Protein AF-A0A257QJ48-F1 (afdb_monomer_lite)

Radius of gyration: 19.98 Å; chains: 1; bounding box: 69×24×54 Å

Structure (mmCIF, N/CA/C/O backbone):
data_AF-A0A257QJ48-F1
#
_entry.id   AF-A0A257QJ48-F1
#
loop_
_atom_site.group_PDB
_atom_site.id
_atom_site.type_symbol
_atom_site.label_atom_id
_atom_site.label_alt_id
_atom_site.label_comp_id
_atom_site.label_asym_id
_atom_site.label_entity_id
_atom_site.label_seq_id
_atom_site.pdbx_PDB_ins_code
_atom_site.Cartn_x
_atom_site.Cartn_y
_atom_site.Cartn_z
_atom_site.occupancy
_atom_site.B_iso_or_equiv
_atom_site.auth_seq_id
_atom_site.auth_comp_id
_atom_site.auth_asym_id
_atom_site.auth_atom_id
_atom_site.pdbx_PDB_model_num
ATOM 1 N N . MET A 1 1 ? -46.928 6.817 35.124 1.00 63.22 1 MET A N 1
ATOM 2 C CA . MET A 1 1 ? -46.226 7.622 34.101 1.00 63.22 1 MET A CA 1
ATOM 3 C C . MET A 1 1 ? -44.837 7.038 34.050 1.00 63.22 1 MET A C 1
ATOM 5 O O . MET A 1 1 ? -44.024 7.365 34.904 1.00 63.22 1 MET A O 1
ATOM 9 N N . ASP A 1 2 ? -44.631 6.085 33.149 1.00 65.12 2 ASP A N 1
ATOM 10 C CA . ASP A 1 2 ? -43.416 5.278 33.138 1.00 65.12 2 ASP A CA 1
ATOM 11 C C . ASP A 1 2 ? -42.384 5.973 32.258 1.00 65.12 2 ASP A C 1
ATOM 13 O O . ASP A 1 2 ? -42.608 6.217 31.071 1.00 65.12 2 ASP A O 1
ATOM 17 N N . THR A 1 3 ? -41.281 6.376 32.879 1.00 71.31 3 THR A N 1
ATOM 18 C CA . THR A 1 3 ? -40.133 6.959 32.197 1.00 71.31 3 THR A CA 1
ATOM 19 C C . THR A 1 3 ? -39.524 5.900 31.278 1.00 71.31 3 THR A C 1
ATOM 21 O O . THR A 1 3 ? -39.148 4.832 31.768 1.00 71.31 3 THR A O 1
ATOM 24 N N . PRO A 1 4 ? -39.408 6.158 29.964 1.00 63.03 4 PRO A N 1
ATOM 25 C CA . PRO A 1 4 ? -38.788 5.210 29.048 1.00 63.03 4 PRO A CA 1
ATOM 26 C C . PRO A 1 4 ? -37.357 4.908 29.508 1.00 63.03 4 PRO A C 1
ATOM 28 O O . PRO A 1 4 ? -36.555 5.815 29.745 1.00 63.03 4 PRO A O 1
ATOM 31 N N . THR A 1 5 ? -37.052 3.624 29.687 1.00 73.19 5 THR A N 1
ATOM 32 C CA . THR A 1 5 ? -35.737 3.147 30.115 1.00 73.19 5 THR A CA 1
ATOM 33 C C . THR A 1 5 ? -34.737 3.277 28.965 1.00 73.19 5 THR A C 1
ATOM 35 O O . THR A 1 5 ? -35.062 3.079 27.795 1.00 73.19 5 THR A O 1
ATOM 38 N N . ALA A 1 6 ? -33.483 3.607 29.288 1.00 64.38 6 ALA A N 1
ATOM 39 C CA . ALA A 1 6 ? -32.410 3.874 28.320 1.00 64.38 6 ALA A CA 1
ATOM 40 C C . ALA A 1 6 ? -32.100 2.710 27.344 1.00 64.38 6 ALA A C 1
ATOM 42 O O . ALA A 1 6 ? -31.329 2.884 26.402 1.00 64.38 6 ALA A O 1
ATOM 43 N N . SER A 1 7 ? -32.701 1.536 27.544 1.00 70.88 7 SER A N 1
ATOM 44 C CA . SER A 1 7 ? -32.629 0.377 26.652 1.00 70.88 7 SER A CA 1
ATOM 45 C C . SER A 1 7 ? -33.497 0.486 25.392 1.00 70.88 7 SER A C 1
ATOM 47 O O . SER A 1 7 ? -33.267 -0.279 24.462 1.00 70.88 7 SER A O 1
ATOM 49 N N . ASP A 1 8 ? -34.449 1.424 25.322 1.00 59.09 8 ASP A N 1
ATOM 50 C CA . ASP A 1 8 ? -35.408 1.523 24.204 1.00 59.09 8 ASP A CA 1
ATOM 51 C C . ASP A 1 8 ? -34.971 2.431 23.043 1.00 59.09 8 ASP A C 1
ATOM 53 O O . ASP A 1 8 ? -35.719 2.657 22.086 1.00 59.09 8 ASP A O 1
ATOM 57 N N . ILE A 1 9 ? -33.728 2.922 23.056 1.00 67.38 9 ILE A N 1
ATOM 58 C CA . ILE A 1 9 ? -33.167 3.637 21.906 1.00 67.38 9 ILE A CA 1
ATOM 59 C C . ILE A 1 9 ? -32.810 2.603 20.828 1.00 67.38 9 ILE A C 1
ATOM 61 O O . ILE A 1 9 ? -31.662 2.170 20.705 1.00 67.38 9 ILE A O 1
ATOM 65 N N . LYS A 1 10 ? -33.813 2.203 20.033 1.00 62.28 10 LYS A N 1
ATOM 66 C CA . LYS A 1 10 ? -33.622 1.474 18.772 1.00 62.28 10 LYS A CA 1
ATOM 67 C C . LYS A 1 10 ? -32.644 2.266 17.913 1.00 62.28 10 LYS A C 1
ATOM 69 O O . LYS A 1 10 ? -32.992 3.311 17.360 1.00 62.28 10 LYS A O 1
ATOM 74 N N . ARG A 1 11 ? -31.407 1.779 17.807 1.00 61.47 11 ARG A N 1
ATOM 75 C CA . ARG A 1 11 ? -30.441 2.337 16.863 1.00 61.47 11 ARG A CA 1
ATOM 76 C C . ARG A 1 11 ? -31.035 2.192 15.457 1.00 61.47 11 ARG A C 1
ATOM 78 O O . ARG A 1 11 ? -31.546 1.120 15.129 1.00 61.47 11 ARG A O 1
ATOM 85 N N . PRO A 1 12 ? -31.009 3.239 14.621 1.00 54.53 12 PRO A N 1
ATOM 86 C CA . PRO A 1 12 ? -31.425 3.133 13.230 1.00 54.53 12 PRO A CA 1
ATOM 87 C C . PRO A 1 12 ? -30.399 2.283 12.462 1.00 54.53 12 PRO A C 1
ATOM 89 O O . PRO A 1 12 ? -29.468 2.799 11.854 1.00 54.53 12 PRO A O 1
ATOM 92 N N . GLU A 1 13 ? -30.537 0.959 12.532 1.00 59.72 13 GLU A N 1
ATOM 93 C CA . GLU A 1 13 ? -29.554 -0.002 12.006 1.00 59.72 13 GLU A CA 1
ATOM 94 C C . GLU A 1 13 ? -29.739 -0.331 10.514 1.00 59.72 13 GLU A C 1
ATOM 96 O O . GLU A 1 13 ? -28.848 -0.904 9.892 1.00 59.72 13 GLU A O 1
ATOM 101 N N . CYS A 1 14 ? -30.861 0.042 9.890 1.00 54.22 14 CYS A N 1
ATOM 102 C CA . CYS A 1 14 ? -31.215 -0.529 8.586 1.00 54.22 14 CYS A CA 1
ATOM 103 C C . CYS A 1 14 ? -30.686 0.263 7.372 1.00 54.22 14 CYS A C 1
ATOM 105 O O . CYS A 1 14 ? -30.182 -0.330 6.423 1.00 54.22 14 CYS A O 1
ATOM 107 N N . THR A 1 15 ? -30.714 1.598 7.385 1.00 55.53 15 THR A N 1
ATOM 108 C CA . THR A 1 15 ? -30.360 2.416 6.203 1.00 55.53 15 THR A CA 1
ATOM 109 C C . THR A 1 15 ? -28.869 2.727 6.063 1.00 55.53 15 THR A C 1
ATOM 111 O O . THR A 1 15 ? -28.413 3.069 4.972 1.00 55.53 15 THR A O 1
ATOM 114 N N . GLN A 1 16 ? -28.077 2.564 7.127 1.00 59.28 16 GLN A N 1
ATOM 115 C CA . GLN A 1 16 ? -26.638 2.853 7.100 1.00 59.28 16 GLN A CA 1
ATOM 116 C C . GLN A 1 16 ? -25.806 1.728 6.450 1.00 59.28 16 GLN A C 1
ATOM 118 O O . GLN A 1 16 ? -24.649 1.942 6.085 1.00 59.28 16 GLN A O 1
ATOM 123 N N . THR A 1 17 ? -26.381 0.537 6.256 1.00 68.69 17 THR A N 1
ATOM 124 C CA . THR A 1 17 ? -25.658 -0.623 5.716 1.00 68.69 17 THR A CA 1
ATOM 125 C C . THR A 1 17 ? -25.534 -0.570 4.193 1.00 68.69 17 THR A C 1
ATOM 127 O O . THR A 1 17 ? -24.421 -0.681 3.682 1.00 68.69 17 THR A O 1
ATOM 130 N N . PHE A 1 18 ? -26.627 -0.335 3.457 1.00 80.25 18 PHE A N 1
ATOM 131 C CA . PHE A 1 18 ? -26.629 -0.398 1.987 1.00 80.25 18 PHE A CA 1
ATOM 132 C C . PHE A 1 18 ? -25.661 0.604 1.338 1.00 80.25 18 PHE A C 1
ATOM 134 O O . PHE A 1 18 ? -24.785 0.212 0.565 1.00 80.25 18 PHE A O 1
ATOM 141 N N . TRP A 1 19 ? -25.751 1.886 1.708 1.00 77.50 19 TRP A N 1
ATOM 142 C CA . TRP A 1 19 ? -24.857 2.929 1.187 1.00 77.50 19 TRP A CA 1
ATOM 143 C C . TRP A 1 19 ? -23.389 2.658 1.529 1.00 77.50 19 TRP A C 1
ATOM 145 O O . TRP A 1 19 ? -22.508 2.839 0.689 1.00 77.50 19 TRP A O 1
ATOM 155 N N . GLY A 1 20 ? -23.121 2.161 2.740 1.00 76.44 20 GLY A N 1
ATOM 156 C CA . GLY A 1 20 ? -21.776 1.775 3.157 1.00 76.44 20 GLY A CA 1
ATOM 157 C C . GLY A 1 20 ? -21.199 0.643 2.304 1.00 76.44 20 GLY A C 1
ATOM 158 O O . GLY A 1 20 ? -20.042 0.722 1.890 1.00 76.44 20 GLY A O 1
ATOM 159 N N . TRP A 1 21 ? -21.997 -0.385 2.004 1.00 80.00 21 TRP A N 1
ATOM 160 C CA . TRP A 1 21 ? -21.602 -1.487 1.121 1.00 80.00 21 TRP A CA 1
ATOM 161 C C . TRP A 1 21 ? -21.348 -1.021 -0.311 1.00 80.00 21 TRP A C 1
ATOM 163 O O . TRP A 1 21 ? -20.332 -1.390 -0.898 1.00 80.00 21 TRP A O 1
ATOM 173 N N . MET A 1 22 ? -22.217 -0.163 -0.845 1.00 83.25 22 MET A N 1
ATOM 174 C CA . MET A 1 22 ? -22.086 0.339 -2.210 1.00 83.25 22 MET A CA 1
ATOM 175 C C . MET A 1 22 ? -20.799 1.149 -2.403 1.00 83.25 22 MET A C 1
ATOM 177 O O . MET A 1 22 ? -20.045 0.886 -3.336 1.00 83.25 22 MET A O 1
ATOM 181 N N . ILE A 1 23 ? -20.483 2.076 -1.491 1.00 79.50 23 ILE A N 1
ATOM 182 C CA . ILE A 1 23 ? -19.251 2.878 -1.596 1.00 79.50 23 ILE A CA 1
ATOM 183 C C . ILE A 1 23 ? -18.009 1.981 -1.490 1.00 79.50 23 ILE A C 1
ATOM 185 O O . ILE A 1 23 ? -17.039 2.185 -2.213 1.00 79.50 23 ILE A O 1
ATOM 189 N N . ARG A 1 24 ? -18.029 0.949 -0.637 1.00 75.56 24 ARG A N 1
ATOM 190 C CA . ARG A 1 24 ? -16.921 -0.020 -0.552 1.00 75.56 24 ARG A CA 1
ATOM 191 C C . ARG A 1 24 ? -16.725 -0.766 -1.862 1.00 75.56 24 ARG A C 1
ATOM 193 O O . ARG A 1 24 ? -15.590 -0.900 -2.306 1.00 75.56 24 ARG A O 1
ATOM 200 N N . PHE A 1 25 ? -17.812 -1.222 -2.479 1.00 84.06 25 PHE A N 1
ATOM 201 C CA . PHE A 1 25 ? -17.745 -1.898 -3.768 1.00 84.06 25 PHE A CA 1
ATOM 202 C C . PHE A 1 25 ? -17.157 -0.979 -4.843 1.00 84.06 25 PHE A C 1
ATOM 204 O O . PHE A 1 25 ? -16.258 -1.392 -5.569 1.00 84.06 25 PHE A O 1
ATOM 211 N N . ILE A 1 26 ? -17.585 0.288 -4.877 1.00 83.69 26 ILE A N 1
ATOM 212 C CA . ILE A 1 26 ? -17.034 1.305 -5.783 1.00 83.69 26 ILE A CA 1
ATOM 213 C C . ILE A 1 26 ? -15.532 1.491 -5.546 1.00 83.69 26 ILE A C 1
ATOM 215 O O . ILE A 1 26 ? -14.761 1.479 -6.500 1.00 83.69 26 ILE A O 1
ATOM 219 N N . ILE A 1 27 ? -15.090 1.611 -4.291 1.00 78.56 27 ILE A N 1
ATOM 220 C CA . ILE A 1 27 ? -13.666 1.761 -3.962 1.00 78.56 27 ILE A CA 1
ATOM 221 C C . ILE A 1 27 ? -12.868 0.541 -4.419 1.00 78.56 27 ILE A C 1
ATOM 223 O O . ILE A 1 27 ? -11.822 0.705 -5.040 1.00 78.56 27 ILE A O 1
ATOM 227 N N . VAL A 1 28 ? -13.352 -0.673 -4.149 1.00 80.19 28 VAL A N 1
ATOM 228 C CA . VAL A 1 28 ? -12.679 -1.910 -4.572 1.00 80.19 28 VAL A CA 1
ATOM 229 C C . VAL A 1 28 ? -12.607 -1.994 -6.095 1.00 80.19 28 VAL A C 1
ATOM 231 O O . VAL A 1 28 ? -11.543 -2.296 -6.629 1.00 80.19 28 VAL A O 1
ATOM 234 N N . ALA A 1 29 ? -13.694 -1.670 -6.798 1.00 84.31 29 ALA A N 1
ATOM 235 C CA . ALA A 1 29 ? -13.726 -1.643 -8.256 1.00 84.31 29 ALA A CA 1
ATOM 236 C C . ALA A 1 29 ? -12.741 -0.612 -8.832 1.00 84.31 29 ALA A C 1
ATOM 238 O O . ALA A 1 29 ? -11.992 -0.930 -9.753 1.00 84.31 29 ALA A O 1
ATOM 239 N N . LEU A 1 30 ? -12.679 0.593 -8.254 1.00 80.88 30 LEU A N 1
ATOM 240 C CA . LEU A 1 30 ? -11.714 1.625 -8.638 1.00 80.88 30 LEU A CA 1
ATOM 241 C C . LEU A 1 30 ? -10.273 1.185 -8.359 1.00 80.88 30 LEU A C 1
ATOM 243 O O . LEU A 1 30 ? -9.413 1.356 -9.216 1.00 80.88 30 LEU A O 1
ATOM 247 N N . CYS A 1 31 ? -10.007 0.571 -7.205 1.00 79.75 31 CYS A N 1
ATOM 248 C CA . CYS A 1 31 ? -8.689 0.022 -6.880 1.00 79.75 31 CYS A CA 1
ATOM 249 C C . CYS A 1 31 ? -8.268 -1.054 -7.883 1.00 79.75 31 CYS A C 1
ATOM 251 O O . CYS A 1 31 ? -7.132 -1.045 -8.347 1.00 79.75 31 CYS A O 1
ATOM 253 N N . PHE A 1 32 ? -9.185 -1.962 -8.225 1.00 83.75 32 PHE A N 1
ATOM 254 C CA . PHE A 1 32 ? -8.946 -3.029 -9.192 1.00 83.75 32 PHE A CA 1
ATOM 255 C C . PHE A 1 32 ? -8.707 -2.483 -10.602 1.00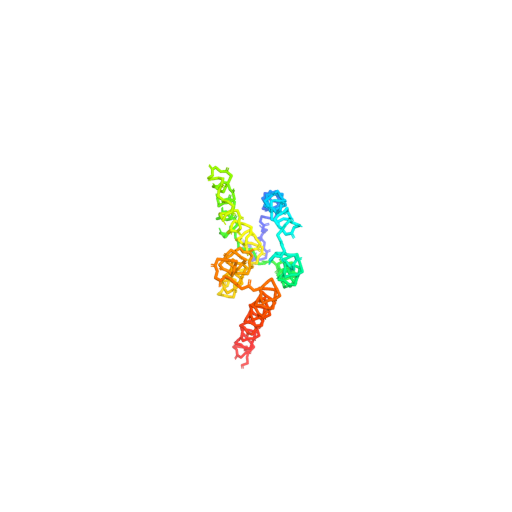 83.75 32 PHE A C 1
ATOM 257 O O . PHE A 1 32 ? -7.856 -2.983 -11.329 1.00 83.75 32 PHE A O 1
ATOM 264 N N . TRP A 1 33 ? -9.431 -1.436 -10.995 1.00 84.12 33 TRP A N 1
ATOM 265 C CA . TRP A 1 33 ? -9.193 -0.760 -12.264 1.00 84.12 33 TRP A CA 1
ATOM 266 C C . TRP A 1 33 ? -7.809 -0.099 -12.297 1.00 84.12 33 TRP A C 1
ATOM 268 O O . TRP A 1 33 ? -7.034 -0.338 -13.222 1.00 84.12 33 TRP A O 1
AT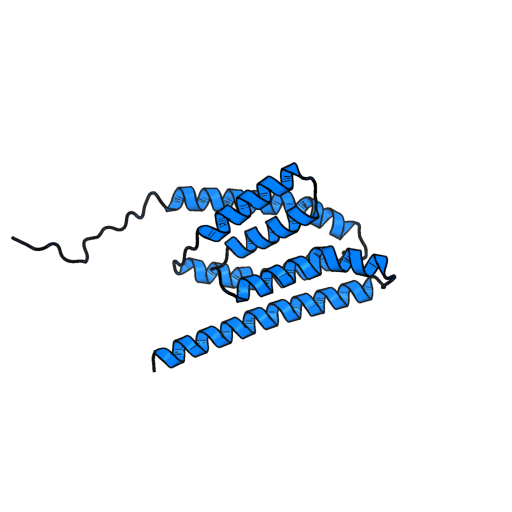OM 278 N N . GLN A 1 34 ? -7.469 0.672 -11.260 1.00 81.75 34 GLN A N 1
ATOM 279 C CA . GLN A 1 34 ? -6.193 1.389 -11.164 1.00 81.75 34 GLN A CA 1
ATOM 280 C C . GLN A 1 34 ? -4.985 0.446 -11.046 1.00 81.75 34 GLN A C 1
ATOM 282 O O . GLN A 1 34 ? -3.891 0.781 -11.501 1.00 81.75 34 GLN A O 1
ATOM 287 N N . SER A 1 35 ? -5.157 -0.753 -10.481 1.00 82.44 35 SER A N 1
ATOM 288 C CA . SER A 1 35 ? -4.070 -1.729 -10.369 1.00 82.44 35 SER A CA 1
ATOM 289 C C . SER A 1 35 ? -3.681 -2.376 -11.702 1.00 82.44 35 SER A C 1
ATOM 291 O O . SER A 1 35 ? -2.588 -2.932 -11.783 1.00 82.44 35 SER A O 1
ATOM 293 N N . ARG A 1 36 ? -4.501 -2.280 -12.763 1.00 86.38 36 ARG A N 1
ATOM 294 C CA . ARG A 1 36 ? -4.179 -2.865 -14.082 1.00 86.38 36 ARG A CA 1
ATOM 295 C C . ARG A 1 36 ? -2.904 -2.277 -14.684 1.00 86.38 36 ARG A C 1
ATOM 297 O O . ARG A 1 36 ? -2.043 -3.035 -15.110 1.00 86.38 36 ARG A O 1
ATOM 304 N N . ASN A 1 37 ? -2.756 -0.954 -14.646 1.00 82.25 37 ASN A N 1
ATOM 305 C CA . ASN A 1 37 ? -1.553 -0.269 -15.141 1.00 82.25 37 ASN A CA 1
ATOM 306 C C . ASN A 1 37 ? -0.315 -0.635 -14.311 1.00 82.25 37 ASN A C 1
ATOM 308 O O . ASN A 1 37 ? 0.796 -0.736 -14.815 1.00 82.25 37 ASN A O 1
ATOM 312 N N . LEU A 1 38 ? -0.525 -0.869 -13.019 1.00 81.56 38 LEU A N 1
ATOM 313 C CA . LEU A 1 38 ? 0.517 -1.238 -12.071 1.00 81.56 38 LEU A CA 1
ATOM 314 C C . LEU A 1 38 ? 1.039 -2.658 -12.350 1.00 81.56 38 LEU A C 1
ATOM 316 O O . LEU A 1 38 ? 2.245 -2.890 -12.362 1.00 81.56 38 LEU A O 1
ATOM 320 N N . LEU A 1 39 ? 0.124 -3.588 -12.639 1.00 85.06 39 LEU A N 1
ATOM 321 C CA . LEU A 1 39 ? 0.452 -4.945 -13.074 1.00 85.06 39 LEU A CA 1
ATOM 322 C C . LEU A 1 39 ? 1.193 -4.947 -14.412 1.00 85.06 39 LEU A C 1
ATOM 324 O O . LEU A 1 39 ? 2.156 -5.694 -14.556 1.00 85.06 39 LEU A O 1
ATOM 328 N N . ASP A 1 40 ? 0.776 -4.101 -15.353 1.00 86.69 40 ASP A N 1
ATOM 329 C CA . ASP A 1 40 ? 1.445 -3.959 -16.646 1.00 86.69 40 ASP A CA 1
ATOM 330 C C . ASP A 1 40 ? 2.905 -3.500 -16.481 1.00 86.69 40 ASP A C 1
ATOM 332 O O . ASP A 1 40 ? 3.822 -4.124 -17.016 1.00 86.69 40 ASP A O 1
ATOM 336 N N . ILE A 1 41 ? 3.150 -2.495 -15.634 1.00 84.25 41 ILE A N 1
ATOM 337 C CA . ILE A 1 41 ? 4.508 -2.020 -15.321 1.00 84.25 41 ILE A CA 1
ATOM 338 C C . ILE A 1 41 ? 5.344 -3.119 -14.660 1.00 84.25 41 ILE A C 1
ATOM 340 O 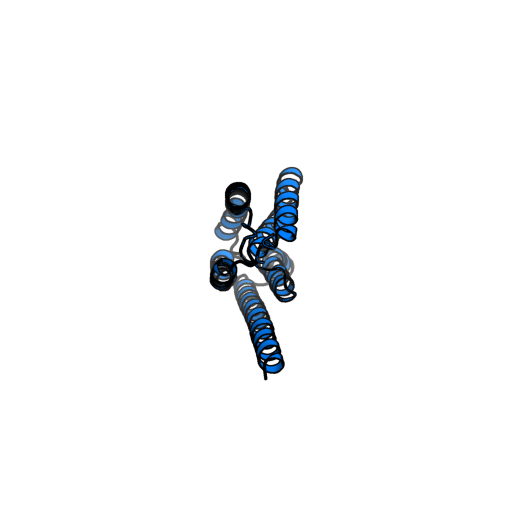O . ILE A 1 41 ? 6.498 -3.325 -15.032 1.00 84.25 41 ILE A O 1
ATOM 344 N N . TRP A 1 42 ? 4.776 -3.857 -13.705 1.00 86.25 42 TRP A N 1
ATOM 345 C CA . TRP A 1 42 ? 5.481 -4.952 -13.032 1.00 86.25 42 TRP A CA 1
ATOM 346 C C . TRP A 1 42 ? 5.858 -6.101 -13.968 1.00 86.25 42 TRP A C 1
ATOM 348 O O . TRP A 1 42 ? 6.855 -6.777 -13.725 1.00 86.25 42 TRP A O 1
ATOM 358 N N . GLN A 1 43 ? 5.077 -6.329 -15.024 1.00 88.00 43 GLN A N 1
ATOM 359 C CA . GLN A 1 43 ? 5.357 -7.366 -16.015 1.00 88.00 43 GLN A CA 1
ATOM 360 C C . GLN A 1 43 ? 6.461 -6.961 -16.994 1.00 88.00 43 GLN A C 1
ATOM 362 O O . GLN A 1 43 ? 7.247 -7.814 -17.404 1.00 88.00 43 GLN A O 1
ATOM 367 N N . HIS A 1 44 ? 6.544 -5.677 -17.347 1.00 89.19 44 HIS A N 1
ATOM 368 C CA . HIS A 1 44 ? 7.444 -5.207 -18.402 1.00 89.19 44 HIS A CA 1
ATOM 369 C C . HIS A 1 44 ? 8.737 -4.556 -17.888 1.00 89.19 44 HIS A C 1
ATOM 371 O O . HIS A 1 44 ? 9.709 -4.467 -18.639 1.00 89.19 44 HIS A O 1
ATOM 377 N N . SER A 1 45 ? 8.798 -4.129 -16.622 1.00 84.75 45 SER A N 1
ATOM 378 C CA . SER A 1 45 ? 9.996 -3.511 -16.041 1.00 84.75 45 SER A CA 1
ATOM 379 C C . SER A 1 45 ? 10.803 -4.513 -15.197 1.00 84.75 45 SER A C 1
ATOM 381 O O . SER A 1 45 ? 10.313 -5.012 -14.179 1.00 84.75 45 SER A O 1
ATOM 383 N N . PRO A 1 46 ? 12.084 -4.778 -15.529 1.00 84.38 46 PRO A N 1
ATOM 384 C CA . PRO A 1 46 ? 12.935 -5.671 -14.736 1.00 84.38 46 PRO A CA 1
ATOM 385 C C . PRO A 1 46 ? 13.206 -5.125 -13.325 1.00 84.38 46 PRO A C 1
ATOM 387 O O . PRO A 1 46 ? 13.454 -5.895 -12.397 1.00 84.38 46 PRO A O 1
ATOM 390 N N . TYR A 1 47 ? 13.118 -3.804 -13.141 1.00 82.81 47 TYR A N 1
ATOM 391 C CA . TYR A 1 47 ? 13.230 -3.133 -11.842 1.00 82.81 47 TYR A CA 1
ATOM 392 C C . TYR A 1 47 ? 11.993 -3.337 -10.957 1.00 82.81 47 TYR A C 1
ATOM 394 O O . TYR A 1 47 ? 12.043 -3.101 -9.746 1.00 82.81 47 TYR A O 1
ATOM 402 N N . ASP A 1 48 ? 10.896 -3.797 -11.556 1.00 82.25 48 ASP A N 1
ATOM 403 C CA . ASP A 1 48 ? 9.587 -3.938 -10.937 1.00 82.25 48 ASP A CA 1
ATOM 404 C C . ASP A 1 48 ? 9.072 -5.379 -10.891 1.00 82.25 48 ASP A C 1
ATOM 406 O O . ASP A 1 48 ? 8.009 -5.617 -10.322 1.00 82.25 48 ASP A O 1
ATOM 410 N N . ALA A 1 49 ? 9.832 -6.355 -11.392 1.00 81.88 49 ALA A N 1
ATOM 411 C CA . ALA A 1 49 ? 9.424 -7.762 -11.419 1.00 81.88 49 ALA A CA 1
ATOM 412 C C . ALA A 1 49 ? 9.070 -8.323 -10.023 1.00 81.88 49 ALA A C 1
ATOM 414 O O . ALA A 1 49 ? 8.202 -9.184 -9.880 1.00 81.88 49 ALA A O 1
ATOM 415 N N . ALA A 1 50 ? 9.705 -7.807 -8.963 1.00 84.81 50 ALA A N 1
ATOM 416 C CA . ALA A 1 50 ? 9.388 -8.165 -7.577 1.00 84.81 50 ALA A CA 1
ATOM 417 C C . ALA A 1 50 ? 8.275 -7.306 -6.945 1.00 84.81 50 ALA A C 1
ATOM 419 O O . ALA A 1 50 ? 7.898 -7.536 -5.795 1.00 84.81 50 ALA A O 1
ATOM 420 N N . GLY A 1 51 ? 7.749 -6.315 -7.669 1.00 82.25 51 GLY A N 1
ATOM 421 C CA . GLY A 1 51 ? 6.711 -5.395 -7.209 1.00 82.25 51 GLY A CA 1
ATOM 422 C C . GLY A 1 51 ? 5.444 -6.119 -6.766 1.00 82.25 51 GLY A C 1
ATOM 423 O O . GLY A 1 51 ? 4.911 -5.802 -5.705 1.00 82.25 51 GLY A O 1
ATOM 424 N N . LEU A 1 52 ? 5.036 -7.165 -7.495 1.00 85.19 52 LEU A N 1
ATOM 425 C CA . LEU A 1 52 ? 3.889 -7.999 -7.124 1.00 85.19 52 LEU A CA 1
ATOM 426 C C . LEU A 1 52 ? 4.084 -8.680 -5.765 1.00 85.19 52 LEU A C 1
ATOM 428 O O . LEU A 1 52 ? 3.186 -8.670 -4.926 1.00 85.19 52 LEU A O 1
ATOM 432 N N . TRP A 1 53 ? 5.264 -9.245 -5.516 1.00 87.38 53 TRP A N 1
ATOM 433 C CA . TRP A 1 53 ? 5.564 -9.909 -4.246 1.00 87.38 53 TRP A CA 1
ATOM 434 C C . TRP A 1 53 ? 5.632 -8.912 -3.093 1.00 87.38 53 TRP A C 1
ATOM 436 O O . TRP A 1 53 ? 5.026 -9.140 -2.047 1.00 87.38 53 TRP A O 1
ATOM 446 N N . ALA A 1 54 ? 6.304 -7.778 -3.303 1.00 85.38 54 ALA A N 1
ATOM 447 C CA . ALA A 1 54 ? 6.332 -6.675 -2.349 1.00 85.38 54 ALA A CA 1
ATOM 448 C C . ALA A 1 54 ? 4.911 -6.196 -2.004 1.00 85.38 54 ALA A C 1
ATOM 450 O O . ALA A 1 54 ? 4.603 -5.985 -0.831 1.00 85.38 54 ALA A O 1
ATOM 451 N N . PHE A 1 55 ? 4.023 -6.121 -2.999 1.00 83.50 55 PHE A N 1
ATOM 452 C CA . PHE A 1 55 ? 2.621 -5.768 -2.805 1.00 83.50 55 PHE A CA 1
ATOM 453 C C . PHE A 1 55 ? 1.860 -6.785 -1.969 1.00 83.50 55 PHE A C 1
ATOM 455 O O . PHE A 1 55 ? 1.184 -6.399 -1.021 1.00 83.50 55 PHE A O 1
ATOM 462 N N . LEU A 1 56 ? 1.983 -8.076 -2.280 1.00 85.44 56 LEU A N 1
ATOM 463 C CA . LEU A 1 56 ? 1.308 -9.136 -1.531 1.00 85.44 56 LEU A CA 1
ATOM 464 C C . LEU A 1 56 ? 1.748 -9.162 -0.063 1.00 85.44 56 LEU A C 1
ATOM 466 O O . LEU A 1 56 ? 0.909 -9.287 0.826 1.00 85.44 56 LEU A O 1
ATOM 470 N N . ILE A 1 57 ? 3.047 -8.984 0.197 1.00 84.62 57 ILE A N 1
ATOM 471 C CA . ILE A 1 57 ? 3.582 -8.892 1.562 1.00 84.62 57 ILE A CA 1
ATOM 472 C C . ILE A 1 57 ? 3.060 -7.632 2.253 1.00 84.62 57 ILE A C 1
ATOM 474 O O . ILE A 1 57 ? 2.609 -7.696 3.396 1.00 84.62 57 ILE A O 1
ATOM 478 N N . TRP A 1 58 ? 3.071 -6.496 1.554 1.00 83.25 58 TRP A N 1
ATOM 479 C CA . TRP A 1 58 ? 2.530 -5.245 2.071 1.00 83.25 58 TRP A CA 1
ATOM 480 C C . TRP A 1 58 ? 1.031 -5.356 2.370 1.00 83.25 58 TRP A C 1
ATOM 482 O O . TRP A 1 58 ? 0.585 -4.768 3.337 1.00 83.25 58 TRP A O 1
ATOM 492 N N . LEU A 1 59 ? 0.248 -6.155 1.642 1.00 82.94 59 LEU A N 1
ATOM 493 C CA . LEU A 1 59 ? -1.177 -6.358 1.929 1.00 82.94 59 LEU A CA 1
ATOM 494 C C . LEU A 1 59 ? -1.462 -7.200 3.186 1.00 82.94 59 LEU A C 1
ATOM 496 O O . LEU A 1 59 ? -2.606 -7.204 3.640 1.00 82.94 59 LEU A O 1
ATOM 500 N N . LEU A 1 60 ? -0.483 -7.902 3.774 1.00 82.62 60 LEU A N 1
ATOM 501 C CA . LEU A 1 60 ? -0.738 -8.876 4.851 1.00 82.62 60 LEU A CA 1
ATOM 502 C C . LEU A 1 60 ? -1.541 -8.299 6.040 1.00 82.62 60 LEU A C 1
ATOM 504 O O . LEU A 1 60 ? -2.542 -8.904 6.433 1.00 82.62 60 LEU A O 1
ATOM 508 N N . PRO A 1 61 ? -1.205 -7.124 6.596 1.00 75.12 61 PRO A N 1
ATOM 509 C CA . PRO A 1 61 ? -1.948 -6.556 7.727 1.00 75.12 61 PRO A CA 1
ATOM 510 C C . PRO A 1 61 ? -3.292 -5.931 7.354 1.00 75.12 61 PRO A C 1
ATOM 512 O O . PRO A 1 61 ? -4.062 -5.568 8.243 1.00 75.12 61 PRO A O 1
ATOM 515 N N . LEU A 1 62 ? -3.642 -5.875 6.064 1.00 78.19 62 LEU A N 1
ATOM 516 C CA . LEU A 1 62 ? -5.005 -5.539 5.654 1.00 78.19 62 LEU A CA 1
ATOM 517 C C . LEU A 1 62 ? -6.008 -6.579 6.172 1.00 78.19 62 LEU A C 1
ATOM 519 O O . LEU A 1 62 ? -7.136 -6.226 6.509 1.00 78.19 62 LEU A O 1
ATOM 523 N N . ARG A 1 63 ? -5.584 -7.844 6.306 1.00 80.31 63 ARG A N 1
ATOM 524 C CA . ARG A 1 63 ? -6.392 -8.899 6.929 1.00 80.31 63 ARG A CA 1
ATOM 525 C C . ARG A 1 63 ? -6.738 -8.562 8.379 1.00 80.31 63 ARG A C 1
ATOM 527 O O . ARG A 1 63 ? -7.895 -8.658 8.761 1.00 80.31 63 ARG A O 1
ATOM 534 N N . GLN A 1 64 ? -5.756 -8.120 9.165 1.00 74.31 64 GLN A N 1
ATOM 535 C CA . GLN A 1 64 ? -5.981 -7.728 10.563 1.00 74.31 64 GLN A CA 1
ATOM 536 C C . GLN A 1 64 ? -6.932 -6.529 10.648 1.00 74.31 64 GLN A C 1
ATOM 538 O O . GLN A 1 64 ? -7.891 -6.545 11.415 1.00 74.31 64 GLN A O 1
ATOM 543 N N . ALA A 1 65 ? -6.737 -5.535 9.774 1.00 71.00 65 ALA A N 1
ATOM 544 C CA . ALA A 1 65 ? -7.631 -4.383 9.684 1.00 71.00 65 ALA A CA 1
ATOM 545 C C . ALA A 1 65 ? -9.079 -4.771 9.328 1.00 71.00 65 ALA A C 1
ATOM 547 O O . ALA A 1 65 ? -10.016 -4.092 9.753 1.00 71.00 65 ALA A O 1
ATOM 548 N N . TRP A 1 66 ? -9.276 -5.849 8.562 1.00 72.38 66 TRP A N 1
ATOM 549 C CA . TRP A 1 66 ? -10.600 -6.385 8.247 1.00 72.38 66 TRP A CA 1
ATOM 550 C C . TRP A 1 66 ? -11.286 -6.975 9.486 1.00 72.38 66 TRP A C 1
ATOM 552 O O . TRP A 1 66 ? -12.450 -6.663 9.754 1.00 72.38 66 TRP A O 1
ATOM 562 N N . ASP A 1 67 ? -10.549 -7.762 10.270 1.00 76.31 67 ASP A N 1
ATOM 563 C CA . ASP A 1 67 ? -11.050 -8.411 11.486 1.00 76.31 67 ASP A CA 1
ATOM 564 C C . ASP A 1 67 ? -11.409 -7.388 12.579 1.00 76.31 67 ASP A C 1
ATOM 566 O O . ASP A 1 67 ? -12.450 -7.504 13.231 1.00 76.31 67 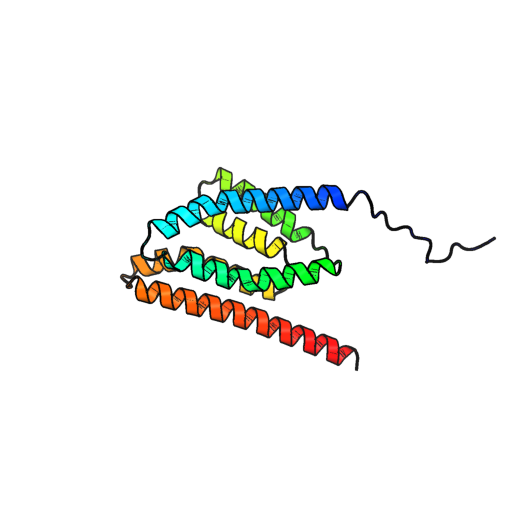ASP A O 1
ATOM 570 N N . ASP A 1 68 ? -10.611 -6.329 12.737 1.00 68.19 68 ASP A N 1
ATOM 571 C CA . ASP A 1 68 ? -10.903 -5.243 13.682 1.00 68.19 68 ASP A CA 1
ATOM 572 C C . ASP A 1 68 ? -12.169 -4.468 13.305 1.00 68.19 68 ASP A C 1
ATOM 574 O O . ASP A 1 68 ? -12.917 -3.999 14.167 1.00 68.19 68 ASP A O 1
ATOM 578 N N . ARG A 1 69 ? -12.463 -4.359 12.007 1.00 65.25 69 ARG A N 1
ATOM 579 C CA . ARG A 1 69 ? -13.656 -3.662 11.518 1.00 65.25 69 ARG A CA 1
ATOM 580 C C . ARG A 1 69 ? -14.937 -4.446 11.761 1.00 65.25 69 ARG A C 1
ATOM 582 O O . ARG A 1 69 ? -15.977 -3.825 11.989 1.00 65.25 69 ARG A O 1
ATOM 589 N N . ALA A 1 70 ? -14.866 -5.779 11.775 1.00 66.88 70 ALA A N 1
ATOM 590 C CA . ALA A 1 70 ? -15.983 -6.630 12.187 1.00 66.88 70 ALA A CA 1
ATOM 591 C C . ALA A 1 70 ? -16.435 -6.331 13.631 1.00 66.88 70 ALA A C 1
ATOM 593 O O . ALA A 1 70 ? -17.579 -6.596 13.986 1.00 66.88 70 ALA A O 1
ATOM 594 N N . ARG A 1 71 ? -15.576 -5.694 14.442 1.00 68.94 71 ARG A N 1
ATOM 595 C CA . ARG A 1 71 ? -15.882 -5.244 15.810 1.00 68.94 71 ARG A CA 1
ATOM 596 C C . ARG A 1 71 ? -16.567 -3.870 15.883 1.00 68.94 71 ARG A C 1
ATOM 598 O O . ARG A 1 71 ? -16.781 -3.361 16.978 1.00 68.94 71 ARG A O 1
ATOM 605 N N . GLY A 1 72 ? -16.942 -3.275 14.745 1.00 59.38 72 GLY A N 1
ATOM 606 C CA . GLY A 1 72 ? -17.878 -2.145 14.704 1.00 59.38 72 GLY A CA 1
ATOM 607 C C . GLY A 1 72 ? -17.265 -0.746 14.818 1.00 59.38 72 GLY A C 1
ATOM 608 O O . GLY A 1 72 ? -17.918 0.154 15.339 1.00 59.38 72 GLY A O 1
ATOM 609 N N . LEU A 1 73 ? -16.044 -0.525 14.318 1.00 55.81 73 LEU A N 1
ATOM 610 C CA . LEU A 1 73 ? -15.399 0.799 14.297 1.00 55.81 73 LEU A CA 1
ATOM 611 C C . LEU A 1 73 ? -15.452 1.438 12.889 1.00 55.81 73 LEU A C 1
ATOM 613 O O . LEU A 1 73 ? -14.554 1.210 12.071 1.00 55.81 73 LEU A O 1
ATOM 617 N N . PRO A 1 74 ? -16.486 2.235 12.548 1.00 53.25 74 PRO A N 1
ATOM 618 C CA . PRO A 1 74 ? -16.522 2.966 11.286 1.00 53.25 74 PRO A CA 1
ATOM 619 C C . PRO A 1 74 ? -15.770 4.304 11.382 1.00 53.25 74 PRO A C 1
ATOM 621 O O . PRO A 1 74 ? -16.040 5.132 12.246 1.00 53.25 74 PRO A O 1
ATOM 624 N N . SER A 1 75 ? -14.875 4.557 10.426 1.00 56.81 75 SER A N 1
ATOM 625 C CA . SER A 1 75 ? -14.363 5.896 10.110 1.00 56.81 75 SER A CA 1
ATOM 626 C C . SER A 1 75 ? -14.731 6.207 8.658 1.00 56.81 75 SER A C 1
ATOM 628 O O . SER A 1 75 ? -14.191 5.593 7.740 1.00 56.81 75 SER A O 1
ATOM 630 N N . ALA A 1 76 ? -15.709 7.096 8.453 1.00 57.84 76 ALA A N 1
ATOM 631 C CA . ALA A 1 76 ? -16.244 7.446 7.130 1.00 57.84 76 ALA A CA 1
ATOM 632 C C . ALA A 1 76 ? -15.424 8.531 6.402 1.00 57.84 76 ALA A C 1
ATOM 634 O O . ALA A 1 76 ? -15.477 8.637 5.180 1.00 57.84 76 ALA A O 1
ATOM 635 N N . ILE A 1 77 ? -14.649 9.326 7.146 1.00 64.00 77 ILE A N 1
ATOM 636 C CA . ILE A 1 77 ? -13.928 10.506 6.643 1.00 64.00 77 ILE A CA 1
ATOM 637 C C . ILE A 1 77 ? -12.844 10.161 5.600 1.00 64.00 77 ILE A C 1
ATOM 639 O O . ILE A 1 77 ? -12.874 10.743 4.515 1.00 64.00 77 ILE A O 1
ATOM 643 N N . PRO A 1 78 ? -11.920 9.206 5.833 1.00 63.88 78 PRO A N 1
ATOM 644 C CA . PRO A 1 78 ? -10.881 8.895 4.845 1.00 63.88 78 PRO A CA 1
ATOM 645 C C . PRO A 1 78 ? -11.442 8.227 3.580 1.00 63.88 78 PRO A C 1
ATOM 647 O O . PRO A 1 78 ? -10.809 8.253 2.528 1.00 63.88 78 PRO A O 1
ATOM 650 N N . MET A 1 79 ? -12.648 7.662 3.662 1.00 66.81 79 MET A N 1
ATOM 651 C CA . MET A 1 79 ? -13.273 6.916 2.574 1.00 66.81 79 MET A CA 1
ATOM 652 C C . MET A 1 79 ? -13.698 7.838 1.420 1.00 66.81 79 MET A C 1
ATOM 654 O O . MET A 1 79 ? -13.447 7.523 0.261 1.00 66.81 79 MET A O 1
ATOM 658 N N . TRP A 1 80 ? -14.255 9.014 1.726 1.00 71.50 80 TRP A N 1
ATOM 659 C CA . TRP A 1 80 ? -14.599 10.018 0.710 1.00 71.50 80 TRP A CA 1
ATOM 660 C C . TRP A 1 80 ? -13.369 10.697 0.107 1.00 71.50 80 TRP A C 1
ATOM 662 O O . TRP A 1 80 ? -13.342 10.947 -1.096 1.00 71.50 80 TRP A O 1
ATOM 672 N N . GLY A 1 81 ? -12.331 10.931 0.919 1.00 73.19 81 GLY A N 1
ATOM 673 C CA . GLY A 1 81 ? -11.049 11.442 0.430 1.00 73.19 81 GLY A CA 1
ATOM 674 C C . GLY A 1 81 ? -10.427 10.512 -0.613 1.00 73.19 81 GLY A C 1
ATOM 675 O O . GLY A 1 81 ? -9.993 10.974 -1.665 1.00 73.19 81 GLY A O 1
ATOM 676 N N . ALA A 1 82 ? -10.466 9.199 -0.372 1.00 69.81 82 ALA A N 1
ATOM 677 C CA . ALA A 1 82 ? -9.989 8.201 -1.325 1.00 69.81 82 ALA A CA 1
ATOM 678 C C . ALA A 1 82 ? -10.790 8.201 -2.639 1.00 69.81 82 ALA A C 1
ATOM 680 O O . ALA A 1 82 ? -10.194 8.183 -3.712 1.00 69.81 82 ALA A O 1
ATOM 681 N N . VAL A 1 83 ? -12.125 8.288 -2.574 1.00 75.38 83 VAL A N 1
ATOM 682 C CA . VAL A 1 83 ? -12.981 8.369 -3.774 1.00 75.38 83 VAL A CA 1
ATOM 683 C C . VAL A 1 83 ? -12.676 9.627 -4.587 1.00 75.38 83 VAL A C 1
ATOM 685 O O . VAL A 1 83 ? -12.482 9.531 -5.797 1.00 75.38 83 VAL A O 1
ATOM 688 N N . GLY A 1 84 ? -12.578 10.789 -3.934 1.00 79.88 84 GLY A N 1
ATOM 689 C CA . GLY A 1 84 ? -12.248 12.049 -4.603 1.00 79.88 84 GLY A CA 1
ATOM 690 C C . GLY A 1 84 ? -10.882 12.006 -5.290 1.00 79.88 84 GLY A C 1
ATOM 691 O O . GLY A 1 84 ? -10.754 12.444 -6.432 1.00 79.88 84 GLY A O 1
ATOM 692 N N . LEU A 1 85 ? -9.880 11.404 -4.642 1.00 75.44 85 LEU A N 1
ATOM 693 C CA . LEU A 1 85 ? -8.542 11.256 -5.216 1.00 75.44 85 LEU A CA 1
ATOM 694 C C . LEU A 1 85 ? -8.513 10.246 -6.371 1.00 75.44 85 LEU A C 1
ATOM 696 O O . LEU A 1 85 ? -7.871 10.508 -7.384 1.00 75.44 85 LEU A O 1
ATOM 700 N N . CYS A 1 86 ? -9.254 9.135 -6.263 1.00 73.69 86 CYS A N 1
ATOM 701 C CA . CYS A 1 86 ? -9.448 8.180 -7.359 1.00 73.69 86 CYS A CA 1
ATOM 702 C C . CYS A 1 86 ? -10.104 8.841 -8.572 1.00 73.69 86 CYS A C 1
ATOM 704 O O . CYS A 1 86 ? -9.663 8.615 -9.695 1.00 73.69 86 CYS A O 1
ATOM 706 N N . MET A 1 87 ? -11.133 9.668 -8.359 1.00 78.50 87 MET A N 1
ATOM 707 C CA . MET A 1 87 ? -11.774 10.408 -9.444 1.00 78.50 87 MET A CA 1
ATOM 708 C C . MET A 1 87 ? -10.829 11.440 -10.058 1.00 78.50 87 MET A C 1
ATOM 710 O O . MET A 1 87 ? -10.713 11.492 -11.275 1.00 78.50 87 MET A O 1
ATOM 714 N N . GLY A 1 88 ? -10.100 12.204 -9.240 1.00 77.44 88 GLY A N 1
ATOM 715 C CA . GLY A 1 88 ? -9.092 13.149 -9.723 1.00 77.44 88 GLY A CA 1
ATOM 716 C C . GLY A 1 88 ? -7.991 12.475 -10.549 1.00 77.44 88 GLY A C 1
ATOM 717 O O . GLY A 1 88 ? -7.604 12.998 -11.589 1.00 77.44 88 GLY A O 1
ATOM 718 N N . ALA A 1 89 ? -7.545 11.281 -10.146 1.00 74.19 89 ALA A N 1
ATOM 719 C CA . ALA A 1 89 ? -6.543 10.508 -10.881 1.00 74.19 89 ALA A CA 1
ATOM 720 C C . ALA A 1 89 ? -6.985 10.169 -12.315 1.00 74.19 89 ALA A C 1
ATOM 722 O O . ALA A 1 89 ? -6.154 10.176 -13.217 1.00 74.19 89 ALA A O 1
ATOM 723 N N . ILE A 1 90 ? -8.281 9.906 -12.529 1.00 76.75 90 ILE A N 1
ATOM 724 C CA . ILE A 1 90 ? -8.834 9.587 -13.856 1.00 76.75 90 ILE A CA 1
ATOM 725 C C . ILE A 1 90 ? -8.697 10.780 -14.813 1.00 76.75 90 ILE A C 1
ATOM 727 O O . ILE A 1 90 ? -8.443 10.583 -15.995 1.00 76.75 90 ILE A O 1
ATOM 731 N N . PHE A 1 91 ? -8.837 12.012 -14.318 1.00 79.88 91 PHE A N 1
ATOM 732 C CA . PHE A 1 91 ? -8.803 13.210 -15.164 1.00 79.88 91 PHE A CA 1
ATOM 733 C C . PHE A 1 91 ? -7.395 13.701 -15.500 1.00 79.88 91 PHE A C 1
ATOM 735 O O . PHE A 1 91 ? -7.227 14.436 -16.468 1.00 79.88 91 PHE A O 1
ATOM 742 N N . VAL A 1 92 ? -6.399 13.348 -14.688 1.00 75.00 92 VAL A N 1
ATOM 743 C CA . VAL A 1 92 ? -5.058 13.949 -14.770 1.00 75.00 92 VAL A CA 1
ATOM 744 C C . VAL A 1 92 ? -4.063 13.052 -15.525 1.00 75.00 92 VAL A C 1
ATOM 746 O O . VAL A 1 92 ? -2.952 13.488 -15.798 1.00 75.00 92 VAL A O 1
ATOM 749 N N . ASP A 1 93 ? -4.444 11.814 -15.868 1.00 71.94 93 ASP A N 1
ATOM 750 C CA . ASP A 1 93 ? -3.603 10.789 -16.530 1.00 71.94 93 ASP A CA 1
ATOM 751 C C . ASP A 1 93 ? -2.206 10.612 -15.894 1.00 71.94 93 ASP A C 1
ATOM 753 O O . ASP A 1 93 ? -1.240 10.137 -16.485 1.00 71.94 93 ASP A O 1
ATOM 757 N N . MET A 1 94 ? -2.075 11.017 -14.630 1.00 75.44 94 MET A N 1
ATOM 758 C CA . MET A 1 94 ? -0.843 10.893 -13.875 1.00 75.44 94 MET A CA 1
ATOM 759 C C . MET A 1 94 ? -0.888 9.579 -13.115 1.00 75.44 94 MET A C 1
ATOM 761 O O . MET A 1 94 ? -1.515 9.483 -12.057 1.00 75.44 94 MET A O 1
ATOM 765 N N . HIS A 1 95 ? -0.153 8.584 -13.615 1.00 74.38 95 HIS A N 1
ATOM 766 C CA . HIS A 1 95 ? 0.026 7.287 -12.951 1.00 74.38 95 HIS A CA 1
ATOM 767 C C . HIS A 1 95 ? 0.395 7.438 -11.472 1.00 74.38 95 HIS A C 1
ATOM 769 O O . HIS A 1 95 ? -0.121 6.719 -10.622 1.00 74.38 95 HIS A O 1
ATOM 775 N N . VAL A 1 96 ? 1.209 8.450 -11.152 1.00 72.62 96 VAL A N 1
ATOM 776 C CA . VAL A 1 96 ? 1.578 8.813 -9.781 1.00 72.62 96 VAL A CA 1
ATOM 777 C C . VAL A 1 96 ? 0.340 8.967 -8.892 1.00 72.62 96 VAL A C 1
ATOM 779 O O . VAL A 1 96 ? 0.253 8.323 -7.848 1.00 72.62 96 VAL A O 1
ATOM 782 N N . VAL A 1 97 ? -0.651 9.749 -9.326 1.00 76.38 97 VAL A N 1
ATOM 783 C CA . VAL A 1 97 ? -1.874 10.035 -8.561 1.00 76.38 97 VAL A CA 1
ATOM 784 C C . VAL A 1 97 ? -2.709 8.771 -8.358 1.00 76.38 97 VAL A C 1
ATOM 786 O O . VAL A 1 97 ? -3.249 8.575 -7.269 1.00 76.38 97 VAL A O 1
ATOM 789 N N . ALA A 1 98 ? -2.756 7.872 -9.345 1.00 75.69 98 ALA A N 1
ATOM 790 C CA . ALA A 1 98 ? -3.439 6.585 -9.213 1.00 75.69 98 ALA A CA 1
ATOM 791 C C . ALA A 1 98 ? -2.852 5.727 -8.077 1.00 75.69 98 ALA A C 1
ATOM 793 O O . ALA A 1 98 ? -3.602 5.081 -7.344 1.00 75.69 98 ALA A O 1
ATOM 794 N N . TYR A 1 99 ? -1.535 5.776 -7.858 1.00 76.62 99 TYR A N 1
ATOM 795 C CA . TYR A 1 99 ? -0.883 5.053 -6.760 1.00 76.62 99 TYR A CA 1
ATOM 796 C C . TYR A 1 99 ? -1.209 5.638 -5.391 1.00 76.62 99 TYR A C 1
ATOM 798 O O . TYR A 1 99 ? -1.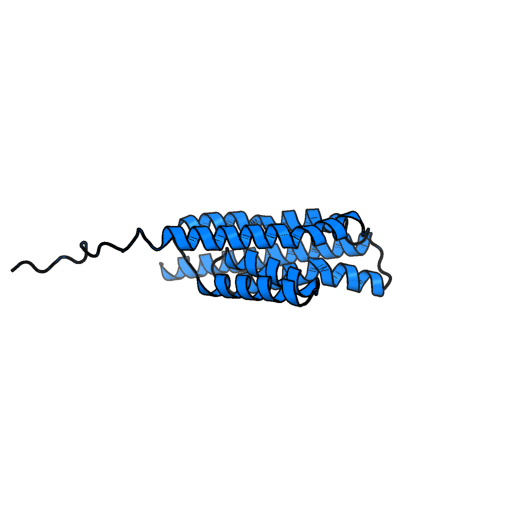505 4.890 -4.458 1.00 76.62 99 TYR A O 1
ATOM 806 N N . TYR A 1 100 ? -1.220 6.968 -5.275 1.00 78.62 100 TYR A N 1
ATOM 807 C CA . TYR A 1 100 ? -1.680 7.636 -4.056 1.00 78.62 100 TYR A CA 1
ATOM 808 C C . TYR A 1 100 ? -3.144 7.304 -3.768 1.00 78.62 100 TYR A C 1
ATOM 810 O O . TYR A 1 100 ? -3.492 7.007 -2.626 1.00 78.62 100 TYR A O 1
ATOM 818 N N . ALA A 1 101 ? -3.990 7.303 -4.798 1.00 79.44 101 ALA A N 1
ATOM 819 C CA . ALA A 1 101 ? -5.404 6.984 -4.679 1.00 79.44 101 ALA A CA 1
ATOM 820 C C . ALA A 1 101 ? -5.632 5.525 -4.248 1.00 79.44 101 ALA A C 1
ATOM 822 O O . ALA A 1 101 ? -6.441 5.273 -3.353 1.00 79.44 101 ALA A O 1
ATOM 823 N N . LEU A 1 102 ? -4.875 4.575 -4.807 1.00 79.50 102 LEU A N 1
ATOM 824 C CA . LEU A 1 102 ? -4.890 3.166 -4.406 1.00 79.50 102 LEU A CA 1
ATOM 825 C C . LEU A 1 102 ? -4.458 3.002 -2.943 1.00 79.50 102 LEU A C 1
ATOM 827 O O . LEU A 1 102 ? -5.163 2.378 -2.150 1.00 79.50 102 LEU A O 1
ATOM 831 N N . ALA A 1 103 ? -3.331 3.602 -2.559 1.00 80.44 103 ALA A N 1
ATOM 832 C CA . ALA A 1 103 ? -2.806 3.498 -1.203 1.00 80.44 103 ALA A CA 1
ATOM 833 C C . ALA A 1 103 ? -3.759 4.133 -0.171 1.00 80.44 103 ALA A C 1
ATOM 835 O O . ALA A 1 103 ? -4.029 3.537 0.874 1.00 80.44 103 ALA A O 1
ATOM 836 N N . LEU A 1 104 ? -4.343 5.295 -0.487 1.00 79.31 104 LEU A N 1
ATOM 837 C CA . LEU A 1 104 ? -5.361 5.945 0.342 1.00 79.31 104 LEU A CA 1
ATOM 838 C C . LEU A 1 104 ? -6.652 5.134 0.428 1.00 79.31 104 LEU A C 1
ATOM 840 O O . LEU A 1 104 ? -7.233 5.045 1.506 1.00 79.31 104 LEU A O 1
ATOM 844 N N . SER A 1 105 ? -7.085 4.517 -0.669 1.00 77.81 105 SER A N 1
ATOM 845 C CA . SER A 1 105 ? -8.269 3.654 -0.692 1.00 77.81 105 SER A CA 1
ATOM 846 C C . SER A 1 105 ? -8.102 2.444 0.218 1.00 77.81 105 SER A C 1
ATOM 848 O O . SER A 1 105 ? -8.988 2.147 1.019 1.00 77.81 105 SER A O 1
ATOM 850 N N . ILE A 1 106 ? -6.938 1.794 0.160 1.00 75.75 106 ILE A N 1
ATOM 851 C CA . ILE A 1 106 ? -6.603 0.656 1.021 1.00 75.75 106 ILE A CA 1
ATOM 852 C C . ILE A 1 106 ? -6.534 1.096 2.488 1.00 75.75 106 ILE A C 1
ATOM 854 O O . ILE A 1 106 ? -7.033 0.402 3.371 1.00 75.75 106 ILE A O 1
ATOM 858 N N . ILE A 1 107 ? -6.006 2.286 2.769 1.00 76.38 107 ILE A N 1
ATOM 859 C CA . ILE A 1 107 ? -5.957 2.821 4.135 1.00 76.38 107 ILE A CA 1
ATOM 860 C C . ILE A 1 107 ? -7.319 3.273 4.642 1.00 76.38 107 ILE A C 1
ATOM 862 O O . ILE A 1 107 ? -7.595 3.125 5.830 1.00 76.38 107 ILE A O 1
ATOM 866 N N . GLY A 1 108 ? -8.199 3.751 3.766 1.00 73.56 108 GLY A N 1
ATOM 867 C CA . GLY A 1 108 ? -9.597 4.021 4.087 1.00 73.56 108 GLY A CA 1
ATOM 868 C C . GLY A 1 108 ? -10.354 2.770 4.549 1.00 73.56 108 GLY A C 1
ATOM 869 O O . GLY A 1 108 ? -11.428 2.883 5.151 1.00 73.56 108 GLY A O 1
ATOM 870 N N . LEU A 1 109 ? -9.803 1.568 4.324 1.00 71.56 109 LEU A N 1
ATOM 871 C CA . LEU A 1 109 ? -10.320 0.330 4.905 1.00 71.56 109 LEU A CA 1
ATOM 872 C C . LEU A 1 109 ? -9.938 0.150 6.382 1.00 71.56 109 LEU A C 1
ATOM 874 O O . LEU A 1 109 ? -10.657 -0.544 7.098 1.00 71.56 109 LEU A O 1
ATOM 878 N N . ARG A 1 110 ? -8.875 0.805 6.857 1.00 73.31 110 ARG A N 1
ATOM 879 C CA . ARG A 1 110 ? -8.407 0.766 8.248 1.00 73.31 110 ARG A CA 1
ATOM 880 C C . ARG A 1 110 ? -8.963 1.950 9.046 1.00 73.31 110 ARG A C 1
ATOM 882 O O . ARG A 1 110 ? -9.282 3.008 8.503 1.00 73.31 110 ARG A O 1
ATOM 889 N N . GLN A 1 111 ? -9.069 1.800 10.366 1.00 73.00 111 GLN A N 1
ATOM 890 C CA . GLN A 1 111 ? -9.286 2.949 11.243 1.00 73.00 111 GLN A CA 1
ATOM 891 C C . GLN A 1 111 ? -8.104 3.921 11.115 1.00 73.00 111 GLN A C 1
ATOM 893 O O . GLN A 1 111 ? -6.944 3.509 11.093 1.00 73.00 111 GLN A O 1
ATOM 898 N N . TRP A 1 112 ? -8.399 5.217 11.003 1.00 73.69 112 TRP A N 1
ATOM 899 C CA . TRP A 1 112 ? -7.365 6.231 10.835 1.00 73.69 112 TRP A CA 1
ATOM 900 C C . TRP A 1 112 ? -6.543 6.369 12.117 1.00 73.69 112 TRP A C 1
ATOM 902 O O . TRP A 1 112 ? -7.042 6.838 13.139 1.00 73.69 112 TRP A O 1
ATOM 912 N N . ALA A 1 113 ? -5.284 5.952 12.056 1.00 77.81 113 ALA A N 1
ATOM 913 C CA . ALA A 1 113 ? -4.321 6.075 13.136 1.00 77.81 113 ALA A CA 1
ATOM 914 C C . ALA A 1 113 ? -2.998 6.613 12.582 1.00 77.81 113 ALA A C 1
ATOM 916 O O . ALA A 1 113 ? -2.755 6.598 11.377 1.00 77.81 113 ALA A O 1
ATOM 917 N N . TRP A 1 114 ? -2.100 7.059 13.462 1.00 78.12 114 TRP A N 1
ATOM 918 C CA . TRP A 1 114 ? -0.760 7.481 13.039 1.00 78.12 114 TRP A CA 1
ATOM 919 C C . TRP A 1 114 ? 0.009 6.356 12.318 1.00 78.12 114 TRP A C 1
ATOM 921 O O . TRP A 1 114 ? 0.794 6.610 11.409 1.00 78.12 114 TRP A O 1
ATOM 931 N N . THR A 1 115 ? -0.280 5.096 12.655 1.00 77.38 115 THR A N 1
ATOM 932 C CA . THR A 1 115 ? 0.251 3.913 11.959 1.00 77.38 115 THR A CA 1
ATOM 933 C C . THR A 1 115 ? -0.157 3.840 10.499 1.00 77.38 115 THR A C 1
ATOM 935 O O . THR A 1 115 ? 0.639 3.409 9.669 1.00 77.38 115 THR A O 1
ATOM 938 N N . SER A 1 116 ? -1.362 4.301 10.170 1.00 77.12 116 SER A N 1
ATOM 939 C CA . SER A 1 116 ? -1.863 4.368 8.801 1.00 77.12 116 SER A CA 1
ATOM 940 C C . SER A 1 116 ? -1.018 5.299 7.931 1.00 77.12 116 SER A C 1
ATOM 942 O O . SER A 1 116 ? -0.834 5.023 6.753 1.00 77.12 116 SER A O 1
ATOM 944 N N . TRP A 1 117 ? -0.434 6.360 8.492 1.00 79.19 117 TRP A N 1
ATOM 945 C CA . TRP A 1 117 ? 0.461 7.242 7.737 1.00 79.19 117 TRP A CA 1
ATOM 946 C C . TRP A 1 117 ? 1.795 6.583 7.407 1.00 79.19 117 TRP A C 1
ATOM 948 O O . TRP A 1 117 ? 2.234 6.641 6.263 1.00 79.19 117 TRP A O 1
ATOM 958 N N . VAL A 1 118 ? 2.415 5.907 8.377 1.00 80.31 118 VAL A N 1
ATOM 959 C CA . VAL A 1 118 ? 3.653 5.140 8.142 1.00 80.31 118 VAL A CA 1
ATOM 960 C C . VAL A 1 118 ? 3.423 4.077 7.068 1.00 80.31 118 VAL A C 1
ATOM 962 O O . VAL A 1 118 ? 4.246 3.885 6.175 1.00 80.31 118 VAL A O 1
ATOM 965 N N . TRP A 1 119 ? 2.257 3.441 7.124 1.00 79.38 119 TRP A N 1
ATOM 966 C CA . TRP A 1 119 ? 1.793 2.475 6.144 1.00 79.38 119 TRP A CA 1
ATOM 967 C C . TRP A 1 119 ? 1.650 3.072 4.735 1.00 79.38 119 TRP A C 1
ATOM 969 O O . TRP A 1 119 ? 2.133 2.483 3.765 1.00 79.38 119 TRP A O 1
ATOM 979 N N . LEU A 1 120 ? 1.014 4.250 4.631 1.00 79.25 120 LEU A N 1
ATOM 980 C CA . LEU A 1 120 ? 0.815 4.995 3.380 1.00 79.25 120 LEU A CA 1
ATOM 981 C C . LEU A 1 120 ? 2.150 5.363 2.744 1.00 79.25 120 LEU A C 1
ATOM 983 O O . LEU A 1 120 ? 2.389 5.082 1.573 1.00 79.25 120 LEU A O 1
ATOM 987 N N . VAL A 1 121 ? 3.021 5.984 3.542 1.00 80.06 121 VAL A N 1
ATOM 988 C CA . VAL A 1 121 ? 4.338 6.450 3.107 1.00 80.06 121 VAL A CA 1
ATOM 989 C C . VAL A 1 121 ? 5.182 5.268 2.655 1.00 80.06 121 VAL A C 1
ATOM 991 O O . VAL A 1 121 ? 5.832 5.354 1.615 1.00 80.06 121 VAL A O 1
ATOM 994 N N . GLY A 1 122 ? 5.111 4.143 3.375 1.00 80.06 122 GLY A N 1
ATOM 995 C CA . GLY A 1 122 ? 5.723 2.887 2.957 1.00 80.06 122 GLY A CA 1
ATOM 996 C C . GLY A 1 122 ? 5.270 2.483 1.555 1.00 80.06 122 GLY A C 1
ATOM 997 O O . GLY A 1 122 ? 6.112 2.336 0.674 1.00 80.06 122 GLY A O 1
ATOM 998 N N . ALA A 1 123 ? 3.955 2.394 1.331 1.00 76.31 123 ALA A N 1
ATOM 999 C CA . ALA A 1 123 ? 3.350 2.015 0.050 1.00 76.31 123 ALA A CA 1
ATOM 1000 C C . ALA A 1 123 ? 3.851 2.858 -1.129 1.00 76.31 123 ALA A C 1
ATOM 1002 O O . ALA A 1 123 ? 4.323 2.328 -2.132 1.00 76.31 123 ALA A O 1
ATOM 1003 N N . ILE A 1 124 ? 3.795 4.183 -0.979 1.00 75.06 124 ILE A N 1
ATOM 1004 C CA . ILE A 1 124 ? 4.190 5.135 -2.024 1.00 75.06 124 ILE A CA 1
ATOM 1005 C C . ILE A 1 124 ? 5.683 5.002 -2.340 1.00 75.06 124 ILE A C 1
ATOM 1007 O O . ILE A 1 124 ? 6.079 5.012 -3.508 1.00 75.06 124 ILE A O 1
ATOM 1011 N N . SER A 1 125 ? 6.503 4.857 -1.295 1.00 74.69 125 SER A N 1
ATOM 1012 C CA . SER A 1 125 ? 7.960 4.819 -1.419 1.00 74.69 125 SER A CA 1
ATOM 1013 C C . SER A 1 125 ? 8.425 3.612 -2.232 1.00 74.69 125 SER A C 1
ATOM 1015 O O . SER A 1 125 ? 9.242 3.771 -3.136 1.00 74.69 125 SER A O 1
ATOM 1017 N N . TRP A 1 126 ? 7.896 2.412 -1.967 1.00 71.75 126 TRP A N 1
ATOM 1018 C CA . TRP A 1 126 ? 8.371 1.201 -2.649 1.00 71.75 126 TRP A CA 1
ATOM 1019 C C . TRP A 1 126 ? 7.699 0.926 -4.002 1.00 71.75 126 TRP A C 1
ATOM 1021 O O . TRP A 1 126 ? 8.310 0.246 -4.826 1.00 71.75 126 TRP A O 1
ATOM 1031 N N . MET A 1 127 ? 6.496 1.457 -4.266 1.00 70.50 127 MET A N 1
ATOM 1032 C CA . MET A 1 127 ? 5.740 1.134 -5.487 1.00 70.50 127 MET A CA 1
ATOM 1033 C C . MET A 1 127 ? 6.273 1.787 -6.764 1.00 70.50 127 MET A C 1
ATOM 1035 O O . MET A 1 127 ? 6.343 1.109 -7.781 1.00 70.50 127 MET A O 1
ATOM 1039 N N . ASN A 1 128 ? 6.622 3.077 -6.743 1.00 69.38 128 ASN A N 1
ATOM 1040 C CA . ASN A 1 128 ? 7.006 3.790 -7.975 1.00 69.38 128 ASN A CA 1
ATOM 1041 C C . ASN A 1 128 ? 8.249 4.650 -7.835 1.00 69.38 128 ASN A C 1
ATOM 1043 O O . ASN A 1 128 ? 9.062 4.700 -8.755 1.00 69.38 128 ASN A O 1
ATOM 1047 N N . VAL A 1 129 ? 8.426 5.293 -6.680 1.00 73.19 129 VAL A N 1
ATOM 1048 C CA . VAL A 1 129 ? 9.561 6.197 -6.475 1.00 73.19 129 VAL A CA 1
ATOM 1049 C C . VAL A 1 129 ? 10.866 5.419 -6.604 1.00 73.19 129 VAL A C 1
ATOM 1051 O O . VAL A 1 129 ? 11.754 5.825 -7.336 1.00 73.19 129 VAL A O 1
ATOM 1054 N N . ILE A 1 130 ? 10.960 4.241 -5.992 1.00 79.38 130 ILE A N 1
ATOM 1055 C CA . ILE A 1 130 ? 12.220 3.495 -5.968 1.00 79.38 130 ILE A CA 1
ATOM 1056 C C . ILE A 1 130 ? 12.612 2.904 -7.316 1.00 79.38 130 ILE A C 1
ATOM 1058 O O . ILE A 1 130 ? 13.783 2.988 -7.659 1.00 79.38 130 ILE A O 1
ATOM 1062 N N . GLY A 1 131 ? 11.682 2.335 -8.088 1.00 77.00 131 GLY A N 1
ATOM 1063 C CA . GLY A 1 131 ? 12.015 1.804 -9.419 1.00 77.00 131 GLY A CA 1
ATOM 1064 C C . GLY A 1 131 ? 12.572 2.888 -10.331 1.00 77.00 131 GLY A C 1
ATOM 1065 O O . GLY A 1 131 ? 13.677 2.753 -10.846 1.00 77.00 131 GLY A O 1
ATOM 1066 N N . TYR A 1 132 ? 11.840 3.998 -10.425 1.00 81.12 132 TYR A N 1
ATOM 1067 C CA . TYR A 1 132 ? 12.204 5.140 -11.256 1.00 81.12 132 TYR A CA 1
ATOM 1068 C C . TYR A 1 132 ? 13.479 5.850 -10.779 1.00 81.12 132 TYR A C 1
ATOM 1070 O O . TYR A 1 132 ? 14.360 6.188 -11.567 1.00 81.12 132 TYR A O 1
ATOM 1078 N N . THR A 1 133 ? 13.604 6.089 -9.472 1.00 84.56 133 THR A N 1
ATOM 1079 C CA . THR A 1 133 ? 14.793 6.731 -8.910 1.00 84.56 133 THR A CA 1
ATOM 1080 C C . THR A 1 133 ? 16.016 5.845 -9.133 1.00 84.56 133 THR A C 1
ATOM 1082 O O . THR A 1 133 ? 17.007 6.311 -9.685 1.00 84.56 133 THR A O 1
ATOM 1085 N N . LEU A 1 134 ? 15.955 4.559 -8.782 1.00 86.56 134 LEU A N 1
ATOM 1086 C CA . LEU A 1 134 ? 17.112 3.671 -8.895 1.00 86.56 134 LEU A CA 1
ATOM 1087 C C . LEU A 1 134 ? 17.541 3.425 -10.345 1.00 86.56 134 LEU A C 1
ATOM 1089 O O . LEU A 1 134 ? 18.747 3.358 -10.595 1.00 86.56 134 LEU A O 1
ATOM 1093 N N . SER A 1 135 ? 16.605 3.369 -11.300 1.00 86.50 135 SER A N 1
ATOM 1094 C CA . SER A 1 135 ? 16.959 3.279 -12.721 1.00 86.50 135 SER A CA 1
ATOM 1095 C C . SER A 1 135 ? 17.732 4.513 -13.197 1.00 86.50 135 SER A C 1
ATOM 1097 O O . SER A 1 135 ? 18.711 4.374 -13.925 1.00 86.50 135 SER A O 1
ATOM 1099 N N . ASN A 1 136 ? 17.362 5.713 -12.734 1.00 90.19 136 ASN A N 1
ATOM 1100 C CA . ASN A 1 136 ? 18.038 6.961 -13.110 1.00 90.19 136 ASN A CA 1
ATOM 1101 C C . ASN A 1 136 ? 19.434 7.120 -12.490 1.00 90.19 136 ASN A C 1
ATOM 1103 O O . ASN A 1 136 ? 20.282 7.799 -13.062 1.00 90.19 136 ASN A O 1
ATOM 1107 N N . TYR A 1 137 ? 19.693 6.489 -11.343 1.00 93.06 137 TYR A N 1
ATOM 1108 C CA . TYR A 1 137 ? 21.003 6.515 -10.680 1.00 93.06 137 TYR A CA 1
ATOM 1109 C C . TYR A 1 137 ? 21.910 5.329 -11.059 1.00 93.06 137 TYR A C 1
ATOM 1111 O O . TYR A 1 137 ? 22.966 5.150 -10.455 1.00 93.06 137 TYR A O 1
ATOM 1119 N N . GLY A 1 138 ? 21.527 4.517 -12.053 1.00 92.62 138 GLY A N 1
ATOM 1120 C CA . GLY A 1 138 ? 22.358 3.421 -12.563 1.00 92.62 138 GLY A CA 1
ATOM 1121 C C . GLY A 1 138 ? 22.463 2.211 -11.630 1.00 92.62 138 GLY A C 1
ATOM 1122 O O . GLY A 1 138 ? 23.395 1.416 -11.753 1.00 92.62 138 GLY A O 1
ATOM 1123 N N . TYR A 1 139 ? 21.527 2.048 -10.693 1.00 92.06 139 TYR A N 1
ATOM 1124 C CA . TYR A 1 139 ? 21.492 0.861 -9.843 1.00 92.06 139 TYR A CA 1
ATOM 1125 C C . TYR A 1 139 ? 21.095 -0.378 -10.649 1.00 92.06 139 TYR A C 1
ATOM 1127 O O . TYR A 1 139 ? 20.359 -0.316 -11.636 1.00 92.06 139 TYR A O 1
ATOM 1135 N N . SER A 1 140 ? 21.552 -1.541 -10.187 1.00 93.00 140 SER A N 1
ATOM 1136 C CA . SER A 1 140 ? 21.121 -2.822 -10.750 1.00 93.00 140 SER A CA 1
ATOM 1137 C C . SER A 1 140 ? 19.672 -3.153 -10.339 1.00 93.00 140 SER A C 1
ATOM 1139 O O . SER A 1 140 ? 19.233 -2.779 -9.241 1.00 93.00 140 SER A O 1
ATOM 1141 N N . PRO A 1 141 ? 18.924 -3.916 -11.158 1.00 88.88 141 PRO A N 1
ATOM 1142 C CA . PRO A 1 141 ? 17.601 -4.419 -10.780 1.00 88.88 141 PRO A CA 1
ATOM 1143 C C . PRO A 1 141 ? 17.610 -5.175 -9.443 1.00 88.88 141 PRO A C 1
ATOM 1145 O O . PRO A 1 141 ? 16.743 -4.956 -8.599 1.00 88.88 141 PRO A O 1
ATOM 1148 N N . THR A 1 142 ? 18.644 -5.982 -9.181 1.00 90.38 142 THR A N 1
ATOM 1149 C CA . THR A 1 142 ? 18.800 -6.739 -7.928 1.00 90.38 142 THR A CA 1
ATOM 1150 C C . THR A 1 142 ? 18.850 -5.833 -6.696 1.00 90.38 142 THR A C 1
ATOM 1152 O O . THR A 1 142 ? 18.176 -6.105 -5.704 1.00 90.38 142 THR A O 1
ATOM 1155 N N . GLN A 1 143 ? 19.597 -4.725 -6.752 1.00 91.06 143 GLN A N 1
ATOM 1156 C CA . GLN A 1 143 ? 19.651 -3.750 -5.652 1.00 91.06 143 GLN A CA 1
ATOM 1157 C C . GLN A 1 143 ? 18.283 -3.107 -5.400 1.00 91.06 143 GLN A C 1
ATOM 1159 O O . GLN A 1 143 ? 17.896 -2.911 -4.249 1.00 91.06 143 GLN A O 1
ATOM 1164 N N . SER A 1 144 ? 17.530 -2.841 -6.469 1.00 86.56 144 SER A N 1
ATOM 1165 C CA . SER A 1 144 ? 16.179 -2.279 -6.379 1.00 86.56 144 SER A CA 1
ATOM 1166 C C . SER A 1 144 ? 15.211 -3.228 -5.687 1.00 86.56 144 SER A C 1
ATOM 1168 O O . SER A 1 144 ? 14.455 -2.817 -4.808 1.00 86.56 144 SER A O 1
ATOM 1170 N N . ILE A 1 145 ? 15.286 -4.514 -6.027 1.00 87.31 145 ILE A N 1
ATOM 1171 C CA . ILE A 1 145 ? 14.493 -5.570 -5.398 1.00 87.31 145 ILE A CA 1
ATOM 1172 C C . ILE A 1 145 ? 14.812 -5.662 -3.900 1.00 87.31 145 ILE A C 1
ATOM 1174 O O . ILE A 1 145 ? 13.897 -5.631 -3.077 1.00 87.31 145 ILE A O 1
ATOM 1178 N N . ILE A 1 146 ? 16.098 -5.712 -3.533 1.00 90.25 146 ILE A N 1
ATOM 1179 C CA . ILE A 1 146 ? 16.530 -5.778 -2.127 1.00 90.25 146 ILE A CA 1
ATOM 1180 C C . ILE A 1 146 ? 16.011 -4.566 -1.348 1.00 90.25 146 ILE A C 1
ATOM 1182 O O . ILE A 1 146 ? 15.410 -4.732 -0.285 1.00 90.25 146 ILE A O 1
ATOM 1186 N N . LEU A 1 147 ? 16.185 -3.354 -1.884 1.00 88.56 147 LEU A N 1
ATOM 1187 C CA . LEU A 1 147 ? 15.747 -2.131 -1.214 1.00 88.56 147 LEU A CA 1
ATOM 1188 C C . LEU A 1 147 ? 14.229 -2.118 -0.982 1.00 88.56 147 LEU A C 1
ATOM 1190 O O . LEU A 1 147 ? 13.778 -1.744 0.102 1.00 88.56 147 LEU A O 1
ATOM 1194 N N . ARG A 1 148 ? 13.440 -2.574 -1.964 1.00 86.44 148 ARG A N 1
ATOM 1195 C CA . ARG A 1 148 ? 11.979 -2.694 -1.827 1.00 86.44 148 ARG A CA 1
ATOM 1196 C C . ARG A 1 148 ? 11.595 -3.629 -0.694 1.00 86.44 148 ARG A C 1
ATOM 1198 O O . ARG A 1 148 ? 10.790 -3.242 0.147 1.00 86.44 148 ARG A O 1
ATOM 1205 N N . PHE A 1 149 ? 12.182 -4.823 -0.637 1.00 86.56 149 PHE A N 1
ATOM 1206 C CA . PHE A 1 149 ? 11.884 -5.770 0.438 1.00 86.56 149 PHE A CA 1
ATOM 1207 C C . PHE A 1 149 ? 12.270 -5.217 1.808 1.00 86.56 149 PHE A C 1
ATOM 1209 O O . PHE A 1 149 ? 11.474 -5.314 2.740 1.00 86.56 149 PHE A O 1
ATOM 1216 N N . VAL A 1 150 ? 13.435 -4.574 1.929 1.00 90.06 150 VAL A N 1
ATOM 1217 C CA . VAL A 1 150 ? 13.853 -3.924 3.180 1.00 90.06 150 VAL A CA 1
ATOM 1218 C C . VAL A 1 150 ? 12.826 -2.879 3.616 1.00 90.06 150 VAL A C 1
ATOM 1220 O O . VAL A 1 150 ? 12.409 -2.879 4.771 1.00 90.06 150 VAL A O 1
ATOM 1223 N N . LEU A 1 151 ? 12.353 -2.029 2.705 1.00 87.19 151 LEU A N 1
ATOM 1224 C CA . LEU A 1 151 ? 11.370 -0.996 3.034 1.00 87.19 151 LEU A CA 1
ATOM 1225 C C . LEU A 1 151 ? 9.989 -1.552 3.360 1.00 87.19 151 LEU A C 1
ATOM 1227 O O . LEU A 1 151 ? 9.353 -1.067 4.296 1.00 87.19 151 LEU A O 1
ATOM 1231 N N . VAL A 1 152 ? 9.533 -2.581 2.643 1.00 86.06 152 VAL A N 1
ATOM 1232 C CA . VAL A 1 152 ? 8.288 -3.282 2.978 1.00 86.06 152 VAL A CA 1
ATOM 1233 C C . VAL A 1 152 ? 8.394 -3.858 4.389 1.00 86.06 152 VAL A C 1
ATOM 1235 O O . VAL A 1 152 ? 7.540 -3.561 5.225 1.00 86.06 152 VAL A O 1
ATOM 1238 N N . CYS A 1 153 ? 9.478 -4.571 4.705 1.00 87.69 153 CYS A N 1
ATOM 1239 C CA . CYS A 1 153 ? 9.717 -5.131 6.034 1.00 87.69 153 CYS A CA 1
ATOM 1240 C C . CYS A 1 153 ? 9.784 -4.053 7.125 1.00 87.69 153 CYS A C 1
ATOM 1242 O O . CYS A 1 153 ? 9.159 -4.211 8.172 1.00 87.69 153 CYS A O 1
ATOM 1244 N N . LEU A 1 154 ? 10.481 -2.938 6.882 1.00 89.00 154 LEU A N 1
ATOM 1245 C CA . LEU A 1 154 ? 10.546 -1.813 7.820 1.00 89.00 154 LEU A CA 1
ATOM 1246 C C . LEU A 1 154 ? 9.173 -1.165 8.029 1.00 89.00 154 LEU A C 1
ATOM 1248 O O . LEU A 1 154 ? 8.818 -0.844 9.162 1.00 89.00 154 LEU A O 1
ATOM 1252 N N . SER A 1 155 ? 8.383 -1.001 6.965 1.00 84.75 155 SER A N 1
ATOM 1253 C CA . SER A 1 155 ? 7.040 -0.417 7.053 1.00 84.75 155 SER A CA 1
ATOM 1254 C C . SER A 1 155 ? 6.092 -1.295 7.873 1.00 84.75 155 SER A C 1
ATOM 1256 O O . SER A 1 155 ? 5.401 -0.790 8.760 1.00 84.75 155 SER A O 1
ATOM 1258 N N . ILE A 1 156 ? 6.131 -2.614 7.654 1.00 83.88 156 ILE A N 1
ATOM 1259 C CA . ILE A 1 156 ? 5.351 -3.597 8.411 1.00 83.88 156 ILE A CA 1
ATOM 1260 C C . ILE A 1 156 ? 5.828 -3.633 9.864 1.00 83.88 156 ILE A C 1
ATOM 1262 O O . ILE A 1 156 ? 5.012 -3.515 10.775 1.00 83.88 156 ILE A O 1
ATOM 1266 N N . GLY A 1 157 ? 7.139 -3.730 10.096 1.00 87.88 157 GLY A N 1
ATOM 1267 C CA . GLY A 1 157 ? 7.718 -3.753 11.439 1.00 87.88 157 GLY A CA 1
ATOM 1268 C C . GLY A 1 157 ? 7.369 -2.502 12.244 1.00 87.88 157 GLY A C 1
ATOM 1269 O O . GLY A 1 157 ? 6.969 -2.604 13.402 1.00 87.88 157 GLY A O 1
ATOM 1270 N N . CYS A 1 158 ? 7.429 -1.322 11.621 1.00 86.62 158 CYS A N 1
ATOM 1271 C CA . CYS A 1 158 ? 7.041 -0.067 12.258 1.00 86.62 158 CYS A CA 1
ATOM 1272 C C . CYS A 1 158 ? 5.538 -0.029 12.576 1.00 86.62 158 CYS A C 1
ATOM 1274 O O . CYS A 1 158 ? 5.151 0.341 13.687 1.00 86.62 158 CYS A O 1
ATOM 1276 N N . ALA A 1 159 ? 4.687 -0.464 11.643 1.00 81.56 159 ALA A N 1
ATOM 1277 C CA . ALA A 1 159 ? 3.247 -0.537 11.870 1.00 81.56 159 ALA A CA 1
ATOM 1278 C C . ALA A 1 159 ? 2.894 -1.467 13.044 1.00 81.56 159 ALA A C 1
ATOM 1280 O O . ALA A 1 159 ? 2.173 -1.047 13.952 1.00 81.56 159 ALA A O 1
ATOM 1281 N N . LEU A 1 160 ? 3.459 -2.679 13.064 1.00 84.00 160 LEU A N 1
ATOM 1282 C CA . LEU A 1 160 ? 3.260 -3.662 14.134 1.00 84.00 160 LEU A CA 1
ATOM 1283 C C . LEU A 1 160 ? 3.796 -3.162 15.483 1.00 84.00 160 LEU A C 1
ATOM 1285 O O . LEU A 1 160 ? 3.145 -3.337 16.512 1.00 84.00 160 LEU A O 1
ATOM 1289 N N . TYR A 1 161 ? 4.956 -2.499 15.493 1.00 88.44 161 TYR A N 1
ATOM 1290 C CA . TYR A 1 161 ? 5.548 -1.938 16.709 1.00 88.44 161 TYR A CA 1
ATOM 1291 C C . TYR A 1 161 ? 4.646 -0.881 17.359 1.00 88.44 161 TYR A C 1
ATOM 1293 O O . TYR A 1 161 ? 4.402 -0.908 18.570 1.00 88.44 161 TYR A O 1
ATOM 1301 N N . VAL A 1 162 ? 4.128 0.059 16.565 1.00 84.31 162 VAL A N 1
ATOM 1302 C CA . VAL A 1 162 ? 3.255 1.116 17.090 1.00 84.31 162 VAL A CA 1
ATOM 1303 C C . VAL A 1 162 ? 1.929 0.532 17.583 1.00 84.31 162 VAL A C 1
ATOM 1305 O O . VAL A 1 162 ? 1.402 0.976 18.605 1.00 84.31 162 VAL A O 1
ATOM 1308 N N . GLU A 1 163 ? 1.415 -0.487 16.901 1.00 81.56 163 GLU A N 1
ATOM 1309 C CA . GLU A 1 163 ? 0.208 -1.201 17.304 1.00 81.56 163 GLU A CA 1
ATOM 1310 C C . GLU A 1 163 ? 0.390 -1.931 18.639 1.00 81.56 163 GLU A C 1
ATOM 1312 O O . GLU A 1 163 ? -0.382 -1.692 19.572 1.00 81.56 163 GLU A O 1
ATOM 1317 N N . ALA A 1 164 ? 1.480 -2.685 18.806 1.00 85.62 164 ALA A N 1
ATOM 1318 C CA . ALA A 1 164 ? 1.829 -3.330 20.072 1.00 85.62 164 ALA A CA 1
ATOM 1319 C C . ALA A 1 164 ? 1.944 -2.315 21.227 1.00 85.62 164 ALA A C 1
ATOM 1321 O O . ALA A 1 164 ? 1.410 -2.525 22.321 1.00 85.62 164 ALA A O 1
ATOM 1322 N N . LYS A 1 165 ? 2.568 -1.155 20.974 1.00 88.00 165 LYS A N 1
ATOM 1323 C CA . LYS A 1 165 ? 2.673 -0.064 21.957 1.00 88.00 165 LYS A CA 1
ATOM 1324 C C . LYS A 1 165 ? 1.310 0.528 22.330 1.00 88.00 165 LYS A C 1
ATOM 1326 O O . LYS A 1 165 ? 1.116 0.948 23.473 1.00 88.00 165 LYS A O 1
ATOM 1331 N N . SER A 1 166 ? 0.368 0.585 21.389 1.00 82.94 166 SER A N 1
ATOM 1332 C CA . SER A 1 166 ? -0.985 1.091 21.645 1.00 82.94 166 SER A CA 1
ATOM 1333 C C . SER A 1 166 ? -1.778 0.166 22.576 1.00 82.94 166 SER A C 1
ATOM 1335 O O . SER A 1 166 ? -2.420 0.652 23.510 1.00 82.94 166 SER A O 1
ATOM 1337 N N . ILE A 1 167 ? -1.639 -1.153 22.401 1.00 84.19 167 ILE A N 1
ATOM 1338 C CA . ILE A 1 167 ? -2.284 -2.177 23.234 1.00 84.19 167 ILE A CA 1
ATOM 1339 C C . ILE A 1 167 ? -1.762 -2.099 24.674 1.00 84.19 167 ILE A C 1
ATOM 1341 O O . ILE A 1 167 ? -2.555 -2.047 25.615 1.00 84.19 167 ILE A O 1
ATOM 1345 N N . GLY A 1 168 ? -0.441 -1.982 24.861 1.00 89.06 168 GLY A N 1
ATOM 1346 C CA . GLY A 1 168 ? 0.161 -1.856 26.196 1.00 89.06 168 GLY A CA 1
ATOM 1347 C C . GLY A 1 168 ? -0.343 -0.634 26.978 1.00 89.06 168 GLY A C 1
ATOM 1348 O O . GLY A 1 168 ? -0.643 -0.729 28.168 1.00 89.06 168 GLY A O 1
ATOM 1349 N N . LYS A 1 169 ? -0.534 0.509 26.302 1.00 89.00 169 LYS A N 1
ATOM 1350 C CA . LYS A 1 169 ? -1.108 1.715 26.926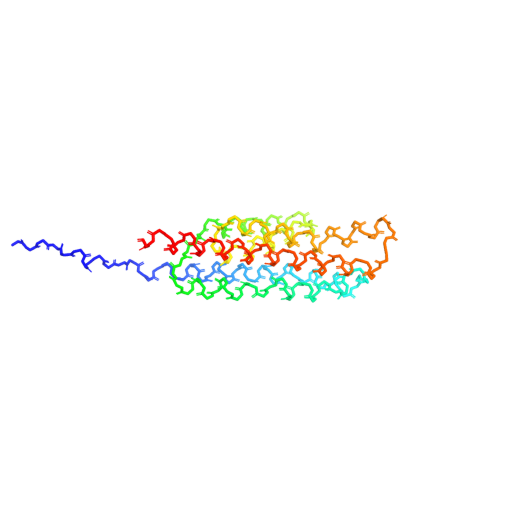 1.00 89.00 169 LYS A CA 1
ATOM 1351 C C . LYS A 1 169 ? -2.565 1.534 27.349 1.00 89.00 169 LYS A C 1
ATOM 1353 O O . LYS A 1 169 ? -2.971 2.102 28.358 1.00 89.00 169 LYS A O 1
ATOM 1358 N N . GLN A 1 170 ? -3.361 0.791 26.581 1.00 84.94 170 GLN A N 1
ATOM 1359 C CA . GLN A 1 170 ? -4.755 0.519 26.941 1.00 84.94 170 GLN A CA 1
ATOM 1360 C C . GLN A 1 170 ? -4.855 -0.442 28.130 1.00 84.94 170 GLN A C 1
ATOM 1362 O O . GLN A 1 170 ? -5.712 -0.238 28.985 1.00 84.94 170 GLN A O 1
ATOM 1367 N N . ALA A 1 171 ? -3.969 -1.440 28.212 1.00 90.31 171 ALA A N 1
ATOM 1368 C CA . ALA A 1 171 ? -3.903 -2.360 29.347 1.00 90.31 171 ALA A CA 1
ATOM 1369 C C . ALA A 1 171 ? -3.524 -1.634 30.649 1.00 90.31 171 ALA A C 1
ATOM 1371 O O . ALA A 1 171 ? -4.210 -1.787 31.654 1.00 90.31 171 ALA A O 1
ATOM 1372 N N . SER A 1 172 ? -2.508 -0.764 30.610 1.00 94.69 172 SER A N 1
ATOM 1373 C CA . SER A 1 172 ? -2.058 -0.002 31.786 1.00 94.69 172 SER A CA 1
ATOM 1374 C C . SER A 1 172 ? -3.090 0.992 32.326 1.00 94.69 172 SER A C 1
ATOM 1376 O O . SER A 1 172 ? -3.001 1.350 33.489 1.00 94.69 172 SER A O 1
ATOM 1378 N N . LYS A 1 173 ? -4.041 1.467 31.511 1.00 92.88 173 LYS A N 1
ATOM 1379 C CA . LYS A 1 173 ? -5.112 2.370 31.974 1.00 92.88 173 LYS A CA 1
ATOM 1380 C C . LYS A 1 173 ? -6.261 1.646 32.681 1.00 92.88 173 LYS A C 1
ATOM 1382 O O . LYS A 1 173 ? -7.122 2.311 33.245 1.00 92.88 173 LYS A O 1
ATOM 1387 N N . LYS A 1 174 ? -6.333 0.319 32.552 1.00 88.12 174 LYS A N 1
ATOM 1388 C CA . LYS A 1 174 ? -7.380 -0.514 33.159 1.00 88.12 174 LYS A CA 1
ATOM 1389 C C . LYS A 1 174 ? -6.941 -1.160 34.476 1.00 88.12 174 LYS A C 1
ATOM 1391 O O . LYS A 1 174 ? -7.804 -1.690 35.167 1.00 88.12 174 LYS A O 1
ATOM 1396 N N . ALA A 1 175 ? -5.638 -1.165 34.757 1.00 87.56 175 ALA A N 1
ATOM 1397 C CA . ALA A 1 175 ? -5.050 -1.595 36.023 1.00 87.56 175 ALA A CA 1
ATOM 1398 C C . ALA A 1 175 ? -4.986 -0.410 36.989 1.00 87.56 175 ALA A C 1
ATOM 1400 O O . ALA A 1 175 ? -5.228 -0.641 38.191 1.00 87.56 175 ALA A O 1
#

Foldseek 3Di:
DDDDDPVPPPDPPPPVPPVVVVLLVVLVVLLVVLCVVLVVCCVPALLNVCVVVLVVLLCVCLVVQQVVVVVPDQDCVLSVVLVVLSVVCVVPVDNLSSQLSNLSSSLNSGDDDPLSVLSSCLSSCLRPVLSVVCVVVVHDSVVSSVVSVVSSVVSVVVSVVVVVVVVVVVVVVVD

Sequence (175 aa):
MDTPTASDIKRPECTQTFWGWMIRFIIVALCFWQSRNLLDIWQHSPYDAAGLWAFLIWLLPLRQAWDDRARGLPSAIPMWGAVGLCMGAIFVDMHVVAYYALALSIIGLRQWAWTSWVWLVGAISWMNVIGYTLSNYGYSPTQSIILRFVLVCLSIGCALYVEAKSIGKQASKKA

Secondary structure (DSSP, 8-state):
-PPPPGGG-----SHHHHHHHHHHHHHHHHHHHHHHHHHHHHHH-TTTTTHHHHHHHHTTTHHHHHHHHTTS----HHHHHHHHHHHHHHHH--HHHHHHHHHHHHHTTS---HHHHHHHHHHHIIIIIHHHHHHHTT--HHHHHHHHHHHHHHHHHHHHHHHHHHHHHHHHTT-

pLDDT: mean 78.43, std 9.05, range [53.25, 94.69]